Protein AF-A0A0K1S6I3-F1 (afdb_monomer)

Solvent-accessible surface area (backbone atoms only — not comparable to full-atom values): 5249 Å² total; per-residue (Å²): 111,68,52,43,40,53,38,43,21,42,51,52,36,38,53,48,50,51,52,28,53,53,44,22,75,76,68,77,46,66,66,50,46,67,59,54,53,66,44,46,72,60,47,34,71,78,39,56,75,59,62,77,37,66,66,65,50,50,51,48,26,35,47,55,52,43,52,36,49,52,33,26,77,71,69,76,42,66,79,79,72,77,70,73,86,88,64,96,55,66,76,101

Secondary structure (DSSP, 8-state):
-HHHHHHHHHHHHHHHHHHHHHHHHHHS-PPPHHHHHHTHHHHHHH-GGGGSS-HHHHHHHHHHHHHHHHHHHTTSSPPP-PPP--S-PPP-

pLDDT: mean 91.77, std 11.52, range [47.25, 98.12]

Radius of gyration: 13.29 Å; Cα contacts (8 Å, |Δi|>4): 84; chains: 1; bounding box: 36×26×37 Å

Foldseek 3Di:
DVLLLVQLLLVLLQVQLVVQVVCCVVPVGGDALVRSLVCLVVVCVVPVSNVVDDSVSNSVSSVVSNVQVVCCVVVNDPHDDRDDDPDPRDHD

Mean predicted aligned error: 4.08 Å

Nearest PDB structures (foldseek):
  8iaz-assembly1_A  TM=8.885E-01  e=8.294E-04  Firmicutes bacterium AM43-11BH
  5csl-assembly1_B  TM=4.604E-01  e=9.774E+00  Saccharomyces cerevisiae S288C

InterPro domains:
  IPR021027 Transposase, putative, helix-turn-helix domain [PF12323] (1-29)

Sequence (92 aa):
MLAKSFGCARWFYNYALNLTSETYKQTGKGLSRNEIIKLLPSLKKEYEWLSEVPSQVLQQAALNLSSAFLNFFEGRAKYPNFKKKALRYPLC

Structure (mmCIF, N/CA/C/O backbone):
data_AF-A0A0K1S6I3-F1
#
_entry.id   AF-A0A0K1S6I3-F1
#
loop_
_atom_site.group_PDB
_atom_site.id
_atom_site.type_symbol
_atom_site.label_atom_id
_atom_site.label_alt_id
_atom_site.label_comp_id
_atom_site.label_asym_id
_atom_site.label_entity_id
_atom_site.label_seq_id
_atom_site.pdbx_PDB_ins_code
_atom_site.Cartn_x
_atom_site.Cartn_y
_atom_site.Cartn_z
_atom_site.occupancy
_atom_site.B_iso_or_equiv
_atom_site.auth_seq_id
_atom_site.auth_comp_id
_atom_site.auth_asym_id
_atom_site.auth_atom_id
_atom_site.pdbx_PDB_model_num
ATOM 1 N N . MET A 1 1 ? 6.771 -5.500 -21.228 1.00 71.12 1 MET A N 1
ATOM 2 C CA . MET A 1 1 ? 6.511 -4.230 -20.512 1.00 71.12 1 MET A CA 1
ATOM 3 C C . MET A 1 1 ? 5.237 -4.305 -19.667 1.00 71.12 1 MET A C 1
ATOM 5 O O . MET A 1 1 ? 5.340 -4.256 -18.451 1.00 71.12 1 MET A O 1
ATOM 9 N N . LEU A 1 2 ? 4.064 -4.556 -20.263 1.00 83.56 2 LEU A N 1
ATOM 10 C CA . LEU A 1 2 ? 2.776 -4.558 -19.549 1.00 83.56 2 LEU A CA 1
ATOM 11 C C . LEU A 1 2 ? 2.634 -5.653 -18.463 1.00 83.56 2 LEU A C 1
ATOM 13 O O . LEU A 1 2 ? 2.179 -5.387 -17.354 1.00 83.56 2 LEU A O 1
ATOM 17 N N . ALA A 1 3 ? 3.092 -6.874 -18.752 1.00 85.69 3 ALA A N 1
ATOM 18 C CA . ALA A 1 3 ? 3.119 -7.991 -17.801 1.00 85.69 3 ALA A CA 1
ATOM 19 C C . ALA A 1 3 ? 3.888 -7.667 -16.501 1.00 85.69 3 ALA A C 1
ATOM 21 O O . ALA A 1 3 ? 3.390 -7.928 -15.404 1.00 85.69 3 ALA A O 1
ATOM 22 N N . LYS A 1 4 ? 5.067 -7.036 -16.630 1.00 87.62 4 LYS A N 1
ATOM 23 C CA . LYS A 1 4 ? 5.889 -6.580 -15.498 1.00 87.62 4 LYS A CA 1
ATOM 24 C C . LYS A 1 4 ? 5.168 -5.493 -14.702 1.00 87.62 4 LYS A C 1
ATOM 26 O O . LYS A 1 4 ? 5.070 -5.598 -13.486 1.00 87.62 4 LYS A O 1
ATOM 31 N N . SER A 1 5 ? 4.559 -4.513 -15.375 1.00 91.56 5 SER A N 1
ATOM 32 C CA . SER A 1 5 ? 3.754 -3.473 -14.718 1.00 91.56 5 SER A CA 1
ATOM 33 C C . SER A 1 5 ? 2.655 -4.060 -13.828 1.00 91.56 5 SER A C 1
ATOM 35 O O . SER A 1 5 ? 2.525 -3.653 -12.675 1.00 91.56 5 SER A O 1
ATOM 37 N N . PHE A 1 6 ? 1.913 -5.065 -14.302 1.00 90.50 6 PHE A N 1
ATOM 38 C CA . PHE A 1 6 ? 0.898 -5.730 -13.480 1.00 90.50 6 PHE A CA 1
ATOM 39 C C . PHE A 1 6 ? 1.488 -6.520 -12.306 1.00 90.50 6 PHE A C 1
ATOM 41 O O . PHE A 1 6 ? 0.928 -6.486 -11.208 1.00 90.50 6 PHE A O 1
ATOM 48 N N . GLY A 1 7 ? 2.603 -7.227 -12.519 1.00 91.69 7 GLY A N 1
ATOM 49 C CA . GLY A 1 7 ? 3.299 -7.967 -11.464 1.00 91.69 7 GLY A CA 1
ATOM 50 C C . GLY A 1 7 ? 3.772 -7.048 -10.340 1.00 91.69 7 GLY A C 1
ATOM 51 O O . GLY A 1 7 ? 3.419 -7.250 -9.177 1.00 91.69 7 GLY A O 1
ATOM 52 N N . CYS A 1 8 ? 4.472 -5.986 -10.717 1.00 94.62 8 CYS A N 1
ATOM 53 C CA . CYS A 1 8 ? 5.034 -5.008 -9.807 1.00 94.62 8 CYS A CA 1
ATOM 54 C C . CYS A 1 8 ? 3.935 -4.183 -9.086 1.00 94.62 8 CYS A C 1
ATOM 56 O O . CYS A 1 8 ? 4.015 -3.983 -7.875 1.00 94.62 8 CYS A O 1
ATOM 58 N N . ALA A 1 9 ? 2.840 -3.807 -9.768 1.00 95.38 9 ALA A N 1
ATOM 59 C CA . ALA A 1 9 ? 1.674 -3.174 -9.129 1.00 95.38 9 ALA A CA 1
ATOM 60 C C . ALA A 1 9 ? 0.997 -4.083 -8.093 1.00 95.38 9 ALA A C 1
ATOM 62 O O . ALA A 1 9 ? 0.635 -3.630 -7.006 1.00 95.38 9 ALA A O 1
ATOM 63 N N . ARG A 1 10 ? 0.810 -5.370 -8.425 1.00 95.12 10 ARG A N 1
ATOM 64 C CA . ARG A 1 10 ? 0.222 -6.359 -7.510 1.00 95.12 10 ARG A CA 1
ATOM 65 C C . ARG A 1 10 ? 1.087 -6.524 -6.269 1.00 95.12 10 ARG A C 1
ATOM 67 O O . ARG A 1 10 ? 0.548 -6.519 -5.165 1.00 95.12 10 ARG A O 1
ATOM 74 N N . TRP A 1 11 ? 2.397 -6.689 -6.453 1.00 96.12 11 TRP A N 1
ATOM 75 C CA . TRP A 1 11 ? 3.322 -6.848 -5.337 1.00 96.12 11 TRP A CA 1
ATOM 76 C C . TRP A 1 11 ? 3.282 -5.625 -4.424 1.00 96.12 11 TRP A C 1
ATOM 78 O O . TRP A 1 11 ? 3.045 -5.775 -3.230 1.00 96.12 11 TRP A O 1
ATOM 88 N N . PHE A 1 12 ? 3.390 -4.418 -4.989 1.00 97.25 12 PHE A N 1
ATOM 89 C CA . PHE A 1 12 ? 3.400 -3.191 -4.196 1.00 97.25 12 PHE A CA 1
ATOM 90 C C . PHE A 1 12 ? 2.080 -2.959 -3.449 1.00 97.25 12 PHE A C 1
ATOM 92 O O . PHE A 1 12 ? 2.097 -2.585 -2.280 1.00 97.25 12 PHE A O 1
ATOM 99 N N . TYR A 1 13 ? 0.936 -3.254 -4.078 1.00 97.69 13 TYR A N 1
ATOM 100 C CA . TYR A 1 13 ? -0.365 -3.222 -3.404 1.00 97.69 13 TYR A CA 1
ATOM 101 C C . TYR A 1 13 ? -0.403 -4.166 -2.195 1.00 97.69 13 TYR A C 1
ATOM 103 O O . TYR A 1 13 ? -0.843 -3.773 -1.120 1.00 97.69 13 TYR A O 1
ATOM 111 N N . ASN A 1 14 ? 0.060 -5.406 -2.368 1.00 97.44 14 ASN A N 1
ATOM 112 C CA . ASN A 1 14 ? 0.056 -6.416 -1.312 1.00 97.44 14 ASN A CA 1
ATOM 113 C C . ASN A 1 14 ? 1.013 -6.051 -0.171 1.00 97.44 14 ASN A C 1
ATOM 115 O O . ASN A 1 14 ? 0.638 -6.167 0.992 1.00 97.44 14 ASN A O 1
ATOM 119 N N . TYR A 1 15 ? 2.212 -5.568 -0.503 1.00 97.69 15 TYR A N 1
ATOM 120 C CA . TYR A 1 15 ? 3.183 -5.068 0.468 1.00 97.69 15 TYR A CA 1
ATOM 121 C C . TYR A 1 15 ? 2.584 -3.929 1.306 1.00 97.69 15 TYR A C 1
ATOM 123 O O . TYR A 1 15 ? 2.556 -3.999 2.533 1.00 97.69 15 TYR A O 1
ATOM 131 N N . ALA A 1 16 ? 2.023 -2.913 0.642 1.00 97.69 16 ALA A N 1
ATOM 132 C CA . ALA A 1 16 ? 1.423 -1.766 1.313 1.00 97.69 16 ALA A CA 1
ATOM 133 C C . ALA A 1 16 ? 0.188 -2.149 2.144 1.00 97.69 16 ALA A C 1
ATOM 135 O O . ALA A 1 16 ? -0.014 -1.589 3.221 1.00 97.69 16 ALA A O 1
ATOM 136 N N . LEU A 1 17 ? -0.622 -3.109 1.680 1.00 98.12 17 LEU A N 1
ATOM 137 C CA . LEU A 1 17 ? -1.754 -3.643 2.438 1.00 98.12 17 LEU A CA 1
ATOM 138 C C . LEU A 1 17 ? -1.278 -4.310 3.732 1.00 98.12 17 LEU A C 1
ATOM 140 O O . LEU A 1 17 ? -1.823 -4.003 4.791 1.00 98.12 17 LEU A O 1
ATOM 144 N N . ASN A 1 18 ? -0.259 -5.174 3.664 1.00 98.00 18 ASN A N 1
ATOM 145 C CA . ASN A 1 18 ? 0.290 -5.828 4.852 1.00 98.00 18 ASN A CA 1
ATOM 146 C C . ASN A 1 18 ? 0.805 -4.799 5.861 1.00 98.00 18 ASN A C 1
ATOM 148 O O . ASN A 1 18 ? 0.351 -4.782 7.002 1.00 98.00 18 ASN A O 1
ATOM 152 N N . LEU A 1 19 ? 1.664 -3.886 5.402 1.00 97.62 19 LEU A N 1
ATOM 153 C CA . L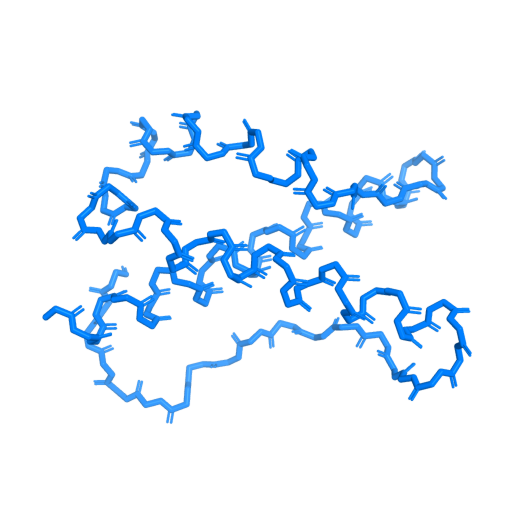EU A 1 19 ? 2.251 -2.858 6.254 1.00 97.62 19 LEU A CA 1
ATOM 154 C C . LEU A 1 19 ? 1.174 -1.975 6.893 1.00 97.62 19 LEU A C 1
ATOM 156 O O . LEU A 1 19 ? 1.178 -1.773 8.099 1.00 97.62 19 LEU A O 1
ATOM 160 N N . THR A 1 20 ? 0.194 -1.516 6.110 1.00 96.88 20 THR A N 1
ATOM 161 C CA . THR A 1 20 ? -0.929 -0.719 6.632 1.00 96.88 20 THR A CA 1
ATOM 162 C C . THR A 1 20 ? -1.723 -1.486 7.689 1.00 96.88 20 THR A C 1
ATOM 164 O O . THR A 1 20 ? -2.122 -0.907 8.698 1.00 96.88 20 THR A O 1
ATOM 167 N N . SER A 1 21 ? -1.938 -2.789 7.481 1.00 96.12 21 SER A N 1
ATOM 168 C CA . SER A 1 21 ? -2.637 -3.657 8.435 1.00 96.12 21 SER A CA 1
ATOM 169 C C . SER A 1 21 ? -1.859 -3.809 9.743 1.00 96.12 21 SER A C 1
ATOM 171 O O . SER A 1 21 ? -2.449 -3.761 10.819 1.00 96.12 21 SER A O 1
ATOM 173 N N . GLU A 1 22 ? -0.541 -3.989 9.663 1.00 97.25 22 GLU A N 1
ATOM 174 C CA . GLU A 1 22 ? 0.349 -4.096 10.822 1.00 97.25 22 GLU A CA 1
ATOM 175 C C . GLU A 1 22 ? 0.437 -2.774 11.589 1.00 97.25 22 GLU A C 1
ATOM 177 O O . GLU A 1 22 ? 0.239 -2.760 12.805 1.00 97.25 22 GLU A O 1
ATOM 182 N N . THR A 1 23 ? 0.631 -1.652 10.889 1.00 96.56 23 THR A N 1
ATOM 183 C CA . THR A 1 23 ? 0.639 -0.314 11.496 1.00 96.56 23 THR A CA 1
ATOM 184 C C . THR A 1 23 ? -0.686 -0.014 12.192 1.00 96.56 23 THR A C 1
ATOM 186 O O . THR A 1 23 ? -0.687 0.496 13.314 1.00 96.56 23 THR A O 1
ATOM 189 N N . TYR A 1 24 ? -1.815 -0.390 11.584 1.00 95.25 24 TYR A N 1
ATOM 190 C CA . TYR A 1 24 ? -3.130 -0.215 12.198 1.00 95.25 24 TYR A CA 1
ATOM 191 C C . TYR A 1 24 ? -3.279 -1.040 13.478 1.00 95.25 24 TYR A C 1
ATOM 193 O O . TYR A 1 24 ? -3.763 -0.519 14.478 1.00 95.25 24 TYR A O 1
ATOM 201 N N . LYS A 1 25 ? -2.818 -2.299 13.493 1.00 95.50 25 LYS A N 1
ATOM 202 C CA . LYS A 1 25 ? -2.850 -3.139 14.705 1.00 95.50 25 LYS A CA 1
ATOM 203 C C . LYS A 1 25 ? -2.044 -2.537 15.859 1.00 95.50 25 LYS A C 1
ATOM 205 O O . LYS A 1 25 ? -2.435 -2.698 17.007 1.00 95.50 25 LYS A O 1
ATOM 210 N N . GLN A 1 26 ? -0.933 -1.867 15.560 1.00 95.69 26 GLN A N 1
ATOM 211 C CA . GLN A 1 26 ? -0.043 -1.294 16.574 1.00 95.69 26 GLN A CA 1
ATOM 212 C C . GLN A 1 26 ? -0.485 0.093 17.055 1.00 95.69 26 GLN A C 1
ATOM 214 O O . GLN A 1 26 ? -0.322 0.420 18.225 1.00 95.69 26 GLN A O 1
ATOM 219 N N . THR A 1 27 ? -1.020 0.924 16.157 1.00 95.31 27 THR A N 1
ATOM 220 C CA . THR A 1 27 ? -1.239 2.360 16.417 1.00 95.31 27 THR A CA 1
ATOM 221 C C . THR A 1 27 ? -2.708 2.783 16.374 1.00 95.31 27 THR A C 1
ATOM 223 O O . THR A 1 27 ? -3.032 3.921 16.709 1.00 95.31 27 THR A O 1
ATOM 226 N N . GLY A 1 28 ? -3.601 1.908 15.903 1.00 93.81 28 GLY A N 1
ATOM 227 C CA . GLY A 1 28 ? -4.993 2.236 15.585 1.00 93.81 28 GLY A CA 1
ATOM 228 C C . GLY A 1 28 ? -5.162 3.108 14.334 1.00 93.81 28 GLY A C 1
ATOM 229 O O . GLY A 1 28 ? -6.282 3.513 14.021 1.00 93.81 28 GLY A O 1
ATOM 230 N N . LYS A 1 29 ? -4.076 3.422 13.612 1.00 91.94 29 LYS A N 1
ATOM 231 C CA . LYS A 1 29 ? -4.083 4.268 12.412 1.00 91.94 29 LYS A CA 1
ATOM 232 C C . LYS A 1 29 ? -3.425 3.551 11.238 1.00 91.94 29 LYS A C 1
ATOM 234 O O . LYS A 1 29 ? -2.386 2.914 11.374 1.00 91.94 29 LYS A O 1
ATOM 239 N N . GLY A 1 30 ? -4.065 3.636 10.075 1.00 92.19 30 GLY A N 1
ATOM 240 C CA . GLY A 1 30 ? -3.522 3.116 8.823 1.00 92.19 30 GLY A CA 1
ATOM 241 C C . GLY A 1 30 ? -2.622 4.146 8.144 1.00 92.19 30 GLY A C 1
ATOM 242 O O . GLY A 1 30 ? -2.661 5.328 8.480 1.00 92.19 30 GLY A O 1
ATOM 243 N N . LEU A 1 31 ? -1.852 3.703 7.154 1.00 94.69 31 LEU A N 1
ATOM 244 C CA . LEU A 1 31 ? -1.042 4.584 6.324 1.00 94.69 31 LEU A CA 1
ATOM 245 C C . LEU A 1 31 ? -1.909 5.323 5.301 1.00 94.69 31 LEU A C 1
ATOM 247 O O . LEU A 1 31 ? -2.757 4.733 4.626 1.00 94.69 31 LEU A O 1
ATOM 251 N N . SER A 1 32 ? -1.647 6.613 5.129 1.00 95.50 32 SER A N 1
ATOM 252 C CA . SER A 1 32 ? -2.194 7.399 4.026 1.00 95.50 32 SER A CA 1
ATOM 253 C C . SER A 1 32 ? -1.541 7.027 2.690 1.00 95.50 32 SER A C 1
ATOM 255 O O . SER A 1 32 ? -0.421 6.513 2.625 1.00 95.50 32 SER A O 1
ATOM 257 N N . ARG A 1 33 ? -2.200 7.381 1.577 1.00 96.19 33 ARG A N 1
ATOM 258 C CA . ARG A 1 33 ? -1.628 7.249 0.223 1.00 96.19 33 ARG A CA 1
ATOM 259 C C . ARG A 1 33 ? -0.220 7.843 0.122 1.00 96.19 33 ARG A C 1
ATOM 261 O O . ARG A 1 33 ? 0.653 7.257 -0.514 1.00 96.19 33 ARG A O 1
ATOM 268 N N . ASN A 1 34 ? -0.011 9.017 0.715 1.00 96.75 34 ASN A N 1
ATOM 269 C CA . ASN A 1 34 ? 1.263 9.724 0.631 1.00 96.75 34 ASN A CA 1
ATOM 270 C C . ASN A 1 34 ? 2.358 8.992 1.408 1.00 96.75 34 ASN A C 1
ATOM 272 O O . ASN A 1 34 ? 3.482 8.912 0.925 1.00 96.75 34 ASN A O 1
ATOM 276 N N . GLU A 1 35 ? 2.034 8.421 2.568 1.00 96.88 35 GLU A N 1
ATOM 277 C CA . GLU A 1 35 ? 2.963 7.581 3.329 1.00 96.88 35 GLU A CA 1
ATOM 278 C C . GLU A 1 35 ? 3.331 6.316 2.556 1.00 96.88 35 GLU A C 1
ATOM 280 O O . GLU A 1 35 ? 4.512 6.009 2.437 1.00 96.88 35 GLU A O 1
ATOM 285 N N . ILE A 1 36 ? 2.357 5.654 1.925 1.00 97.12 36 ILE A N 1
ATOM 286 C CA . ILE A 1 36 ? 2.614 4.482 1.077 1.00 97.12 36 ILE A CA 1
ATOM 287 C C . ILE A 1 36 ? 3.551 4.839 -0.088 1.00 97.12 36 ILE A C 1
ATOM 289 O O . ILE A 1 36 ? 4.511 4.122 -0.360 1.00 97.12 36 ILE A O 1
ATOM 293 N N . ILE A 1 37 ? 3.317 5.960 -0.780 1.00 97.31 37 ILE A N 1
ATOM 294 C CA . ILE A 1 37 ? 4.167 6.395 -1.903 1.00 97.31 37 ILE A CA 1
ATOM 295 C C . ILE A 1 37 ? 5.583 6.754 -1.437 1.00 97.31 37 ILE A C 1
ATOM 297 O O . ILE A 1 37 ? 6.541 6.476 -2.158 1.00 97.31 37 ILE A O 1
ATOM 301 N N . LYS A 1 38 ? 5.740 7.319 -0.233 1.00 97.50 38 LYS A N 1
ATOM 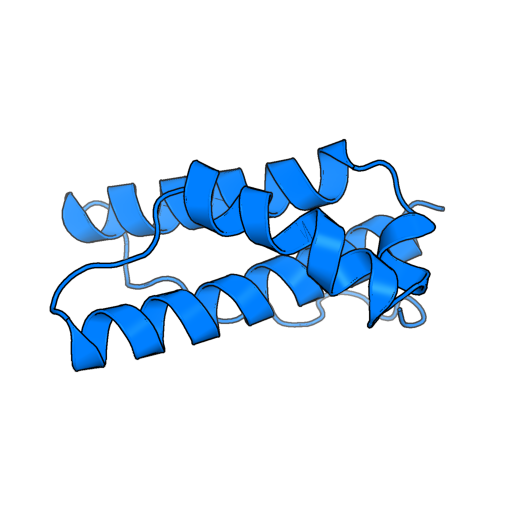302 C CA . LYS A 1 38 ? 7.053 7.632 0.357 1.00 97.50 38 LYS A CA 1
ATOM 303 C C . LYS A 1 38 ? 7.922 6.395 0.607 1.00 97.50 38 LYS A C 1
ATOM 305 O O . LYS A 1 38 ? 9.127 6.552 0.753 1.00 97.50 38 LYS A O 1
ATOM 310 N N . LEU A 1 39 ? 7.353 5.187 0.598 1.00 96.38 39 LEU A N 1
ATOM 311 C CA . LEU A 1 39 ? 8.114 3.934 0.683 1.00 96.38 39 LEU A CA 1
ATOM 312 C C . LEU A 1 39 ? 8.854 3.613 -0.625 1.00 96.38 39 LEU A C 1
ATOM 314 O O . LEU A 1 39 ? 9.872 2.925 -0.604 1.00 96.38 39 LEU A O 1
ATOM 318 N N . LEU A 1 40 ? 8.370 4.114 -1.770 1.00 96.38 40 LEU A N 1
ATOM 319 C CA . LEU A 1 40 ? 8.887 3.743 -3.090 1.00 96.38 40 LEU A CA 1
ATOM 320 C C . LEU A 1 40 ? 10.385 4.005 -3.288 1.00 96.38 40 LEU A C 1
ATOM 322 O O . LEU A 1 40 ? 11.028 3.130 -3.858 1.00 96.38 40 LEU A O 1
ATOM 326 N N . PRO A 1 41 ? 10.976 5.139 -2.863 1.00 96.50 41 PRO A N 1
ATOM 327 C CA . PRO A 1 41 ? 12.410 5.364 -3.030 1.00 96.50 41 PRO A CA 1
ATOM 328 C C . PRO A 1 41 ? 13.265 4.305 -2.328 1.00 96.50 41 PRO A C 1
ATOM 330 O O . PRO A 1 41 ? 14.233 3.833 -2.915 1.00 96.50 41 PRO A O 1
ATOM 333 N N . SER A 1 42 ? 12.901 3.909 -1.105 1.00 97.06 42 SER A N 1
ATOM 334 C CA . SER A 1 42 ? 13.619 2.869 -0.358 1.00 97.06 42 SER A CA 1
ATOM 335 C C . SER A 1 42 ? 13.387 1.491 -0.972 1.00 97.06 42 SER A C 1
ATOM 337 O O . SER A 1 42 ? 14.343 0.779 -1.258 1.00 97.06 42 SER A O 1
ATOM 339 N N . LEU A 1 43 ? 12.132 1.157 -1.286 1.00 96.75 43 LEU A N 1
ATOM 340 C CA . LEU A 1 43 ? 11.789 -0.125 -1.903 1.00 96.75 43 LEU A CA 1
ATOM 341 C C . LEU A 1 43 ? 12.438 -0.309 -3.274 1.00 96.75 43 LEU A C 1
ATOM 343 O O . LEU A 1 43 ? 12.824 -1.414 -3.615 1.00 96.75 43 LEU A O 1
ATOM 347 N N . LYS A 1 44 ? 12.599 0.754 -4.062 1.00 95.88 44 LYS A N 1
ATOM 348 C CA . LYS A 1 44 ? 13.281 0.688 -5.362 1.00 95.88 44 LYS A CA 1
ATOM 349 C C . LYS A 1 44 ? 14.782 0.427 -5.261 1.00 95.88 44 LYS A C 1
ATOM 351 O O . LYS A 1 44 ? 15.355 -0.037 -6.241 1.00 95.88 44 LYS A O 1
ATOM 356 N N . LYS A 1 45 ? 15.407 0.745 -4.122 1.00 96.00 45 LYS A N 1
ATOM 357 C CA . LYS A 1 45 ? 16.810 0.403 -3.844 1.00 96.00 45 LYS A CA 1
ATOM 358 C C . LYS A 1 45 ? 16.960 -1.059 -3.430 1.00 96.00 45 LYS A C 1
ATOM 360 O O . LYS A 1 45 ? 17.946 -1.683 -3.782 1.00 96.00 45 LYS A O 1
ATOM 365 N N . GLU A 1 46 ? 15.994 -1.586 -2.682 1.00 96.56 46 GLU A N 1
ATOM 366 C CA . GLU A 1 46 ? 15.992 -2.981 -2.220 1.00 96.56 46 GLU A CA 1
ATOM 367 C C . GLU A 1 46 ? 15.523 -3.954 -3.316 1.00 96.56 46 GLU A C 1
ATOM 369 O O . GLU A 1 46 ? 16.057 -5.048 -3.470 1.00 96.56 46 GLU A O 1
ATOM 374 N N . TYR A 1 47 ? 14.544 -3.530 -4.115 1.00 95.44 47 TYR A N 1
ATOM 375 C CA . TYR A 1 47 ? 13.897 -4.305 -5.166 1.00 95.44 47 TYR A CA 1
ATOM 376 C C . TYR A 1 47 ? 14.017 -3.562 -6.500 1.00 95.44 47 TYR A C 1
ATOM 378 O O . TYR A 1 47 ? 13.088 -2.880 -6.941 1.00 95.44 47 TYR A O 1
ATOM 386 N N . GLU A 1 48 ? 15.169 -3.691 -7.160 1.00 93.19 48 GLU A N 1
ATOM 387 C CA . GLU A 1 48 ?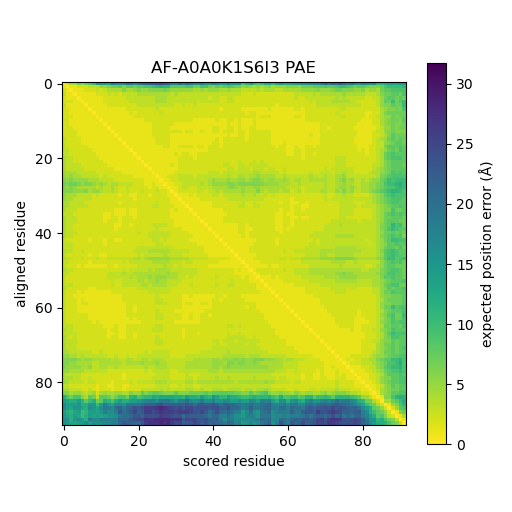 15.491 -2.947 -8.390 1.00 93.19 48 GLU A CA 1
ATOM 388 C C . GLU A 1 48 ? 14.452 -3.127 -9.509 1.00 93.19 48 GLU A C 1
ATOM 390 O O . GLU A 1 48 ? 14.166 -2.192 -10.258 1.00 93.19 48 GLU A O 1
ATOM 395 N N . TRP A 1 49 ? 13.792 -4.286 -9.568 1.00 92.31 49 TRP A N 1
ATOM 396 C CA . TRP A 1 49 ? 12.734 -4.585 -10.537 1.00 92.31 49 TRP A CA 1
ATOM 397 C C . TRP A 1 49 ? 11.504 -3.660 -10.413 1.00 92.31 49 TRP A C 1
ATOM 399 O O . TRP A 1 49 ? 10.754 -3.494 -11.376 1.00 92.31 49 TRP A O 1
ATOM 409 N N . LEU A 1 50 ? 11.300 -2.980 -9.274 1.00 94.50 50 LEU A N 1
ATOM 410 C CA . LEU A 1 50 ? 10.287 -1.919 -9.134 1.00 94.50 50 LEU A CA 1
ATOM 411 C C . LEU A 1 50 ? 10.636 -0.657 -9.937 1.00 94.50 50 LEU A C 1
ATOM 413 O O . LEU A 1 50 ? 9.757 0.165 -10.215 1.00 94.50 50 LEU A O 1
ATOM 417 N N . SER A 1 51 ? 11.906 -0.473 -10.294 1.00 94.50 51 SER A N 1
ATOM 418 C CA . SER A 1 51 ? 12.380 0.635 -11.128 1.00 94.50 51 SER A CA 1
ATOM 419 C C . SER A 1 51 ? 12.254 0.348 -12.623 1.00 94.50 51 SER A C 1
ATOM 421 O O . SER A 1 51 ? 12.283 1.285 -13.415 1.00 94.50 51 SER A O 1
ATOM 423 N N . GLU A 1 52 ? 12.028 -0.909 -13.016 1.00 92.88 52 GLU A N 1
ATOM 424 C CA . GLU A 1 52 ? 11.834 -1.306 -14.419 1.00 92.88 52 GLU A CA 1
ATOM 425 C C . GLU A 1 52 ? 10.467 -0.900 -14.995 1.00 92.88 52 GLU A C 1
ATOM 427 O O . GLU A 1 52 ? 10.217 -1.053 -16.194 1.00 92.88 52 GLU A O 1
ATOM 432 N N . VAL A 1 53 ? 9.548 -0.417 -14.152 1.00 94.19 53 VAL A N 1
ATOM 433 C CA . VAL A 1 53 ? 8.199 -0.001 -14.550 1.00 94.19 53 VAL A CA 1
ATOM 434 C C . VAL A 1 53 ? 7.987 1.495 -14.297 1.00 94.19 53 VAL A C 1
ATOM 436 O O . VAL A 1 53 ? 8.562 2.051 -13.354 1.00 94.19 53 VAL A O 1
ATOM 439 N N . PRO A 1 54 ? 7.121 2.165 -15.084 1.00 94.88 54 PRO A N 1
ATOM 440 C CA . PRO A 1 54 ? 6.772 3.559 -14.832 1.00 94.88 54 PRO A CA 1
ATOM 441 C C . PRO A 1 54 ? 6.257 3.751 -13.402 1.00 94.88 54 PRO A C 1
ATOM 443 O O . PRO A 1 54 ? 5.421 2.980 -12.922 1.00 94.88 54 PRO A O 1
ATOM 446 N N . SER A 1 55 ? 6.726 4.792 -12.710 1.00 93.88 55 SER A N 1
ATOM 447 C CA . SER A 1 55 ? 6.364 5.060 -11.308 1.00 93.88 55 SER A CA 1
ATOM 448 C C . SER A 1 55 ? 4.856 5.241 -11.110 1.00 93.88 55 SER A C 1
ATOM 450 O O . SER A 1 55 ? 4.322 4.883 -10.060 1.00 93.88 55 SER A O 1
ATOM 452 N N . GLN A 1 56 ? 4.163 5.720 -12.143 1.00 95.81 56 GLN A N 1
ATOM 453 C CA . GLN A 1 56 ? 2.717 5.900 -12.207 1.00 95.81 56 GLN A CA 1
ATOM 454 C C . GLN A 1 56 ? 1.966 4.591 -11.933 1.00 95.81 56 GLN A C 1
ATOM 456 O O . GLN A 1 56 ? 0.936 4.607 -11.267 1.00 95.81 56 GLN A O 1
ATOM 461 N N . VAL A 1 57 ? 2.505 3.445 -12.363 1.00 95.75 57 VAL A N 1
ATOM 462 C CA . VAL A 1 57 ? 1.909 2.122 -12.118 1.00 95.75 57 VAL A CA 1
ATOM 463 C C . VAL A 1 57 ? 1.858 1.813 -10.618 1.00 95.75 57 VAL A C 1
ATOM 465 O O . VAL A 1 57 ? 0.832 1.372 -10.097 1.00 95.75 57 VAL A O 1
ATOM 468 N N . LEU A 1 58 ? 2.951 2.086 -9.903 1.00 96.81 58 LEU A N 1
ATOM 469 C CA . LEU A 1 58 ? 3.049 1.853 -8.461 1.00 96.81 58 LEU A CA 1
ATOM 470 C C . LEU A 1 58 ? 2.225 2.883 -7.674 1.00 96.81 58 LEU A C 1
ATOM 472 O O . LEU A 1 58 ? 1.516 2.531 -6.732 1.00 96.81 58 LEU A O 1
ATOM 476 N N . GLN A 1 59 ? 2.240 4.148 -8.101 1.00 97.44 59 GLN A N 1
ATOM 477 C CA . GLN A 1 59 ? 1.415 5.200 -7.499 1.00 97.44 59 GLN A CA 1
ATOM 478 C C . GLN A 1 59 ? -0.087 4.937 -7.672 1.00 97.44 59 GLN A C 1
ATOM 480 O O . GLN A 1 59 ? -0.865 5.218 -6.758 1.00 97.44 59 GLN A O 1
ATOM 485 N N . GLN A 1 60 ? -0.503 4.355 -8.802 1.00 97.56 60 GLN A N 1
ATOM 486 C CA . GLN A 1 60 ? -1.885 3.928 -9.008 1.00 97.56 60 GLN A CA 1
ATOM 487 C C . GLN A 1 60 ? -2.255 2.762 -8.083 1.00 97.56 60 GLN A C 1
ATOM 489 O O . GLN A 1 60 ? -3.359 2.736 -7.543 1.00 97.56 60 GLN A O 1
ATOM 494 N N . ALA A 1 61 ? -1.338 1.820 -7.837 1.00 97.25 61 ALA A N 1
ATOM 495 C CA . ALA A 1 61 ? -1.541 0.769 -6.837 1.00 97.25 61 ALA A CA 1
ATOM 496 C C . ALA A 1 61 ? -1.765 1.348 -5.426 1.00 97.25 61 ALA A C 1
ATOM 498 O O . ALA A 1 61 ? -2.702 0.922 -4.748 1.00 97.25 61 ALA A O 1
ATOM 499 N N . ALA A 1 62 ? -0.985 2.357 -5.017 1.00 97.88 62 ALA A N 1
ATOM 500 C CA . ALA A 1 62 ? -1.195 3.060 -3.747 1.00 97.88 62 ALA A CA 1
ATOM 501 C C . ALA A 1 62 ? -2.547 3.790 -3.692 1.00 97.88 62 ALA A C 1
ATOM 503 O O . ALA A 1 62 ? -3.245 3.714 -2.681 1.00 97.88 62 ALA A O 1
ATOM 504 N N . LEU A 1 63 ? -2.944 4.466 -4.778 1.00 97.69 63 LEU A N 1
ATOM 505 C CA . LEU A 1 63 ? -4.252 5.123 -4.871 1.00 97.69 63 LEU A CA 1
ATOM 506 C C . LEU A 1 63 ? -5.392 4.110 -4.708 1.00 97.69 63 LEU A C 1
ATOM 508 O O . LEU A 1 63 ? -6.271 4.311 -3.877 1.00 97.69 63 LEU A O 1
ATOM 512 N N . ASN A 1 64 ? -5.332 2.990 -5.430 1.00 97.44 64 ASN A N 1
ATOM 513 C CA . ASN A 1 64 ? -6.338 1.932 -5.351 1.00 97.44 64 ASN A CA 1
ATOM 514 C C . ASN A 1 64 ? -6.471 1.361 -3.931 1.00 97.44 64 ASN A C 1
ATOM 516 O O . ASN A 1 64 ? -7.580 1.056 -3.495 1.00 97.44 64 ASN A O 1
ATOM 520 N N . LEU A 1 65 ? -5.356 1.198 -3.209 1.00 97.75 65 LEU A N 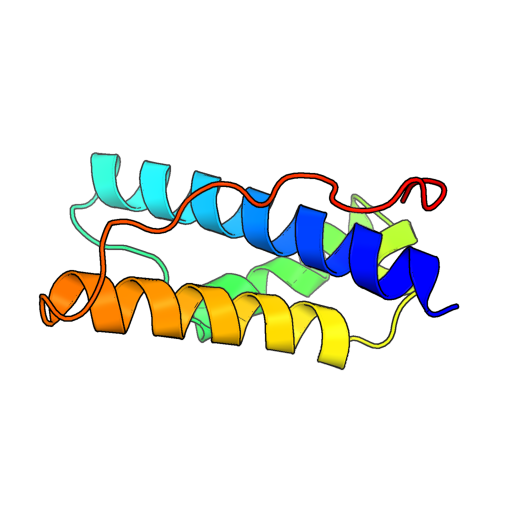1
ATOM 521 C CA . LEU A 1 65 ? -5.380 0.743 -1.817 1.00 97.75 65 LEU A CA 1
ATOM 522 C C . LEU A 1 65 ? -6.014 1.789 -0.897 1.00 97.75 65 LEU A C 1
ATOM 524 O O . LEU A 1 65 ? -6.891 1.450 -0.106 1.00 97.75 65 LEU A O 1
ATOM 528 N N . SER A 1 66 ? -5.627 3.058 -1.046 1.00 96.31 66 SER A N 1
ATOM 529 C CA . SER A 1 66 ? -6.204 4.156 -0.268 1.00 96.31 66 SER A CA 1
ATOM 530 C C . SER A 1 66 ? -7.714 4.267 -0.480 1.00 96.31 66 SER A C 1
ATOM 532 O O . SER A 1 66 ? -8.455 4.377 0.491 1.00 96.31 66 SER A O 1
ATOM 534 N N . SER A 1 67 ? -8.190 4.187 -1.726 1.00 96.94 67 SER A N 1
ATOM 535 C CA . SER A 1 67 ? -9.625 4.198 -2.033 1.00 96.94 67 SER A CA 1
ATOM 536 C C . SER A 1 67 ? -10.352 2.980 -1.459 1.00 96.94 67 SER A C 1
ATOM 538 O O . SER A 1 67 ? -11.480 3.110 -0.992 1.00 96.94 67 SER A O 1
ATOM 540 N N . ALA A 1 68 ? -9.719 1.802 -1.451 1.00 96.94 68 ALA A N 1
ATOM 541 C CA . ALA A 1 68 ? -10.306 0.605 -0.853 1.00 96.94 68 ALA A CA 1
ATOM 542 C C . ALA A 1 68 ? -10.491 0.751 0.666 1.00 96.94 68 ALA A C 1
ATOM 544 O O . ALA A 1 68 ? 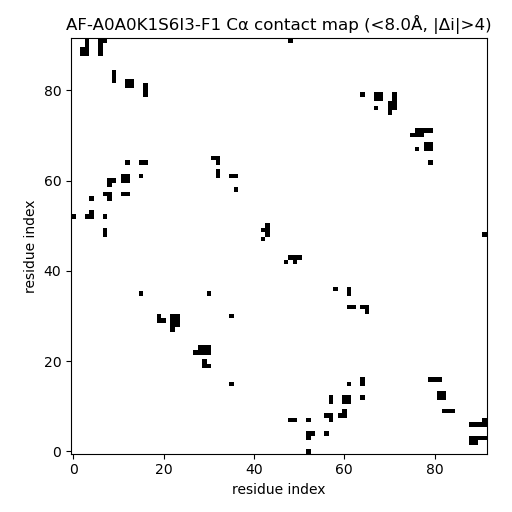-11.549 0.397 1.180 1.00 96.94 68 ALA A O 1
ATOM 545 N N . PHE A 1 69 ? -9.505 1.317 1.370 1.00 95.88 69 PHE A N 1
ATOM 546 C CA . PHE A 1 69 ? -9.641 1.616 2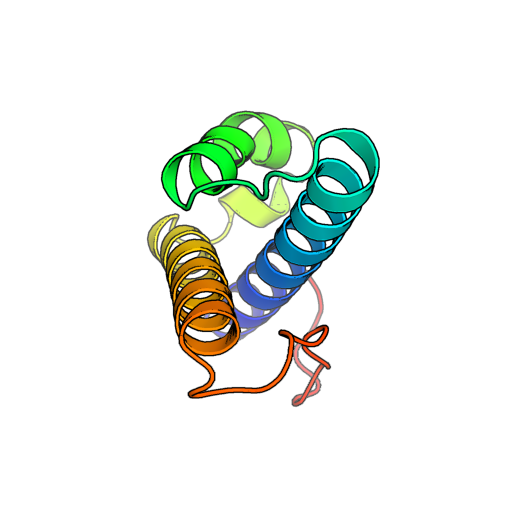.796 1.00 95.88 69 PHE A CA 1
ATOM 547 C C . PHE A 1 69 ? -10.691 2.693 3.070 1.00 95.88 69 PHE A C 1
ATOM 549 O O . PHE A 1 69 ? -11.508 2.497 3.962 1.00 95.88 69 PHE A O 1
ATOM 556 N N . LEU A 1 70 ? -10.728 3.781 2.291 1.00 95.12 70 LEU A N 1
ATOM 557 C CA . LEU A 1 70 ? -11.774 4.805 2.420 1.00 95.12 70 LEU A CA 1
ATOM 558 C C . LEU A 1 70 ? -13.172 4.190 2.285 1.00 95.12 70 LEU A C 1
ATOM 560 O O . LEU A 1 70 ? -14.015 4.364 3.157 1.00 95.12 70 LEU A O 1
ATOM 564 N N . ASN A 1 71 ? -13.396 3.380 1.249 1.00 97.12 71 ASN A N 1
ATOM 565 C CA . ASN A 1 71 ? -14.676 2.701 1.058 1.00 97.12 71 ASN A CA 1
ATOM 566 C C . ASN A 1 71 ? -15.008 1.717 2.187 1.00 97.12 71 ASN A C 1
ATOM 568 O O . ASN A 1 71 ? -16.179 1.577 2.530 1.00 97.12 71 ASN A O 1
ATOM 572 N N . PHE A 1 72 ? -14.009 1.042 2.760 1.00 96.31 72 PHE A N 1
ATOM 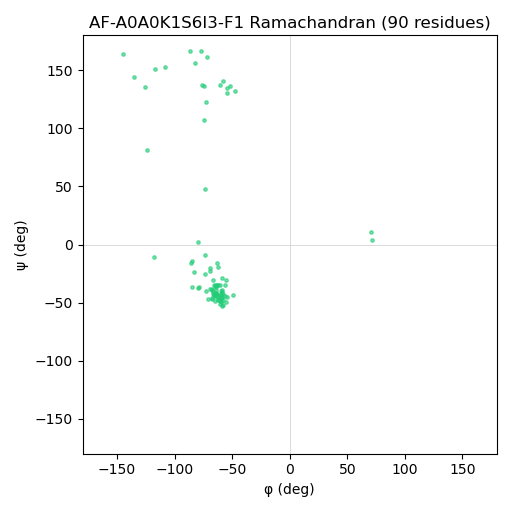573 C CA . PHE A 1 72 ? -14.199 0.180 3.925 1.00 96.31 72 PHE A CA 1
ATOM 574 C C . PHE A 1 72 ? -14.632 0.977 5.162 1.00 96.31 72 PHE A C 1
ATOM 576 O O . PHE A 1 72 ? -15.622 0.618 5.794 1.00 96.31 72 PHE A O 1
ATOM 583 N N . PHE A 1 73 ? -13.944 2.078 5.478 1.00 92.00 73 PHE A N 1
ATOM 584 C CA . PHE A 1 73 ? -14.281 2.919 6.631 1.00 92.00 73 PHE A CA 1
ATOM 585 C C . PHE A 1 73 ? -15.630 3.630 6.479 1.00 92.00 73 PHE A C 1
ATOM 587 O O . PHE A 1 73 ? -16.330 3.825 7.466 1.00 92.00 73 PHE A O 1
ATOM 594 N N . GLU A 1 74 ? -16.029 3.960 5.252 1.00 96.50 74 GLU A N 1
ATOM 595 C CA . GLU A 1 74 ? -17.357 4.506 4.950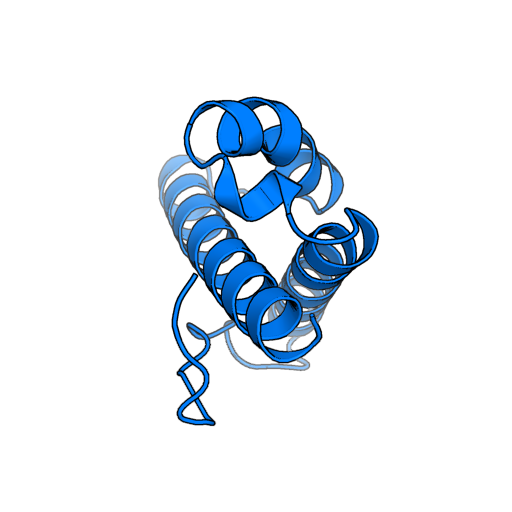 1.00 96.50 74 GLU A CA 1
ATOM 596 C C . GLU A 1 74 ? -18.464 3.433 4.886 1.00 96.50 74 GLU A C 1
ATOM 598 O O . GLU A 1 74 ? -19.606 3.744 4.559 1.00 96.50 74 GLU A O 1
ATOM 603 N N . GLY A 1 75 ? -18.151 2.156 5.140 1.00 96.75 75 GLY A N 1
ATOM 604 C CA . GLY A 1 75 ? -19.127 1.060 5.106 1.00 96.75 75 GLY A CA 1
ATOM 605 C C . GLY A 1 75 ? -19.631 0.689 3.704 1.00 96.75 75 GLY A C 1
ATOM 606 O O . GLY A 1 75 ? -20.571 -0.090 3.570 1.00 96.75 75 GLY A O 1
ATOM 607 N N . ARG A 1 76 ? -19.003 1.213 2.643 1.00 97.19 76 ARG A N 1
ATOM 608 C CA . ARG A 1 76 ? -19.360 0.960 1.233 1.00 97.19 76 ARG A CA 1
ATOM 609 C C . ARG A 1 76 ? -18.706 -0.299 0.662 1.00 97.19 76 ARG A C 1
ATOM 611 O O . ARG A 1 76 ? -19.107 -0.777 -0.397 1.00 97.19 76 ARG A O 1
ATOM 618 N N . ALA A 1 77 ? -17.677 -0.824 1.323 1.00 96.75 77 ALA A N 1
ATOM 619 C CA . ALA A 1 77 ? -16.952 -2.014 0.895 1.00 96.75 77 ALA A CA 1
ATOM 620 C C . ALA A 1 77 ? -16.484 -2.861 2.084 1.00 96.75 77 ALA A C 1
ATOM 622 O O . ALA A 1 77 ? -16.423 -2.408 3.224 1.00 96.75 77 ALA A O 1
ATOM 623 N N . LYS A 1 78 ? -16.114 -4.113 1.802 1.00 97.00 78 LYS A N 1
ATOM 624 C CA . LYS A 1 78 ? -15.432 -4.983 2.769 1.00 97.00 78 LYS A CA 1
ATOM 625 C C . LYS A 1 78 ? -13.954 -4.605 2.880 1.00 97.00 78 LYS A C 1
ATOM 627 O O . LYS A 1 78 ? -13.415 -3.913 2.016 1.00 97.00 78 LYS A O 1
ATOM 632 N N . TYR A 1 79 ? -13.300 -5.120 3.918 1.00 95.25 79 TYR A N 1
ATOM 633 C CA . TYR A 1 79 ? -11.865 -4.948 4.122 1.00 95.25 79 TYR A CA 1
ATOM 634 C C . TYR A 1 79 ? -11.062 -5.340 2.861 1.00 95.25 79 TYR A C 1
ATOM 636 O O . TYR A 1 79 ? -11.382 -6.362 2.234 1.00 95.25 79 TYR A O 1
ATOM 644 N N . PRO A 1 80 ? -10.044 -4.555 2.455 1.00 96.00 80 PRO A N 1
ATOM 645 C CA . PRO A 1 80 ? -9.230 -4.864 1.284 1.00 96.00 80 PRO A CA 1
ATOM 646 C C . PRO A 1 80 ? -8.510 -6.209 1.427 1.00 96.00 80 PRO A C 1
ATOM 648 O O . PRO A 1 80 ? -7.944 -6.532 2.464 1.00 96.00 80 PRO A O 1
ATOM 651 N N . ASN A 1 81 ? -8.506 -6.998 0.353 1.00 95.88 81 ASN A N 1
ATOM 652 C CA . ASN A 1 81 ? -7.882 -8.319 0.332 1.00 95.88 81 ASN A CA 1
ATOM 653 C C . ASN A 1 81 ? -6.605 -8.308 -0.506 1.00 95.88 81 ASN A C 1
ATOM 655 O O . ASN A 1 81 ? -6.496 -7.565 -1.486 1.00 95.88 81 ASN A O 1
ATOM 659 N N . PHE A 1 82 ? -5.676 -9.205 -0.173 1.00 95.50 82 PHE A N 1
ATOM 660 C CA . PHE A 1 82 ? -4.497 -9.455 -0.995 1.00 95.50 82 PHE A CA 1
ATOM 661 C C . PHE A 1 82 ? -4.895 -9.793 -2.436 1.00 95.50 82 PHE A C 1
ATOM 663 O O . PHE A 1 82 ? -5.731 -10.664 -2.699 1.00 95.50 82 PHE A O 1
ATOM 670 N N . LYS A 1 83 ? -4.265 -9.112 -3.395 1.00 90.25 83 LYS A N 1
ATOM 671 C CA . LYS A 1 83 ? -4.461 -9.370 -4.818 1.00 90.25 83 LYS A CA 1
ATOM 672 C C . LYS A 1 83 ? -3.783 -10.679 -5.198 1.00 90.25 83 LYS A C 1
ATOM 674 O O . LYS A 1 83 ? -2.569 -10.839 -5.049 1.00 90.25 83 LYS A O 1
ATOM 679 N N . LYS A 1 84 ? -4.576 -11.594 -5.750 1.00 88.50 84 LYS A N 1
ATOM 680 C CA . LYS A 1 84 ? -4.112 -12.862 -6.321 1.00 88.50 84 LYS A CA 1
ATOM 681 C C . LYS A 1 84 ? -3.600 -12.652 -7.749 1.00 88.50 84 LYS A C 1
ATOM 683 O O . LYS A 1 84 ? -3.968 -11.698 -8.435 1.00 88.50 84 LYS A O 1
ATOM 688 N N . LYS A 1 85 ? -2.734 -13.550 -8.214 1.00 77.06 85 LYS A N 1
ATOM 689 C CA . LYS A 1 85 ? -2.271 -13.574 -9.606 1.00 77.06 85 LYS A CA 1
ATOM 690 C C . LYS A 1 85 ? -3.395 -14.118 -10.494 1.00 77.06 85 LYS A C 1
ATOM 692 O O . LYS A 1 85 ? -3.670 -15.306 -10.452 1.00 77.06 85 LYS A O 1
ATOM 697 N N . ALA A 1 86 ? -4.039 -13.251 -11.275 1.00 66.38 86 ALA A N 1
ATOM 698 C CA . ALA A 1 86 ? -5.131 -13.650 -12.169 1.00 66.38 86 ALA A CA 1
ATOM 699 C C . ALA A 1 86 ? -4.645 -14.214 -13.522 1.00 66.38 86 ALA A C 1
ATOM 701 O O . ALA A 1 86 ? -5.360 -14.977 -14.156 1.00 66.38 86 ALA A O 1
ATOM 702 N N . LEU A 1 87 ? -3.425 -13.870 -13.957 1.00 57.78 87 LEU A N 1
ATOM 703 C CA . LEU A 1 87 ? -2.841 -14.295 -15.236 1.00 57.78 87 LEU A CA 1
ATOM 704 C C . LEU A 1 87 ? -1.387 -14.741 -15.053 1.00 57.78 87 LEU A C 1
ATOM 706 O O . LEU A 1 87 ? -0.639 -14.173 -14.247 1.00 57.78 87 LEU A O 1
ATOM 710 N N . ARG A 1 88 ? -0.983 -15.761 -15.819 1.00 52.53 88 ARG A N 1
ATOM 711 C C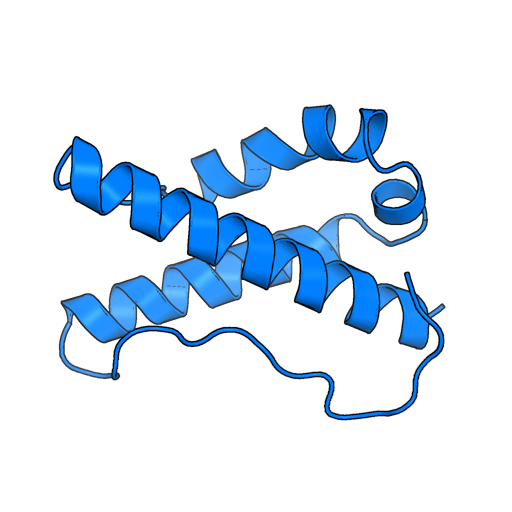A . ARG A 1 88 ? 0.339 -16.412 -15.807 1.00 52.53 88 ARG A CA 1
ATOM 712 C C . ARG A 1 88 ? 1.418 -15.525 -16.450 1.00 52.53 88 ARG A C 1
ATOM 714 O O . ARG A 1 88 ? 2.190 -15.976 -17.278 1.00 52.53 88 ARG A O 1
ATOM 721 N N . TYR A 1 89 ? 1.476 -14.251 -16.079 1.00 52.16 89 TYR A N 1
ATOM 722 C CA . TYR A 1 89 ? 2.562 -13.373 -16.494 1.00 52.16 89 TYR A CA 1
ATOM 723 C C . TYR A 1 89 ? 3.832 -13.712 -15.709 1.00 52.16 89 TYR A C 1
ATOM 725 O O . TYR A 1 89 ? 3.732 -13.957 -14.495 1.00 52.16 89 TYR A O 1
ATOM 733 N N . PRO A 1 90 ? 5.003 -13.781 -16.369 1.00 53.16 90 PRO A N 1
ATOM 734 C CA . PRO A 1 90 ? 6.263 -13.995 -15.682 1.00 53.16 90 PRO A CA 1
ATOM 735 C C . PRO A 1 90 ? 6.458 -12.884 -14.653 1.00 53.16 90 PRO A C 1
ATOM 737 O O . PRO A 1 90 ? 6.046 -11.737 -14.840 1.00 53.16 90 PRO A O 1
ATOM 740 N N . LEU A 1 91 ? 6.982 -13.319 -13.521 1.00 53.00 91 LEU A N 1
ATOM 741 C CA . LEU A 1 91 ? 7.335 -12.522 -12.366 1.00 53.00 91 LEU A CA 1
ATOM 742 C C . LEU A 1 91 ? 8.150 -11.267 -12.797 1.00 53.00 91 LEU A C 1
ATOM 744 O O . LEU A 1 91 ? 9.062 -11.375 -13.615 1.00 53.00 91 LEU A O 1
ATOM 748 N N . CYS A 1 92 ? 7.777 -10.079 -12.296 1.00 47.25 92 CYS A N 1
ATOM 749 C CA . CYS A 1 92 ? 8.586 -9.608 -11.171 1.00 47.25 92 CYS A CA 1
ATOM 750 C C . CYS A 1 92 ? 8.246 -10.600 -10.043 1.00 47.25 92 CYS A C 1
ATOM 752 O O . CYS A 1 92 ? 9.168 -11.207 -9.485 1.00 47.25 92 CYS A O 1
#

Organism: NCBI:txid1638788